Protein AF-A0A418MEG3-F1 (afdb_monomer_lite)

Structure (mmCIF, N/CA/C/O backbone):
data_AF-A0A418MEG3-F1
#
_entry.id   AF-A0A418MEG3-F1
#
loop_
_atom_site.group_PDB
_atom_site.id
_atom_site.type_symbol
_atom_site.label_atom_id
_atom_site.label_alt_id
_atom_site.label_comp_id
_atom_site.label_asym_id
_atom_site.label_entity_id
_atom_site.label_seq_id
_atom_site.pdbx_PDB_ins_code
_atom_site.Cartn_x
_atom_site.Cartn_y
_atom_site.Cartn_z
_atom_site.occupancy
_atom_site.B_iso_or_equiv
_atom_site.auth_seq_id
_atom_site.auth_comp_id
_atom_site.auth_asym_id
_atom_site.auth_atom_id
_atom_site.pdbx_PDB_model_num
ATOM 1 N N . MET A 1 1 ? 23.620 20.039 25.726 1.00 43.38 1 MET A N 1
ATOM 2 C CA . MET A 1 1 ? 22.172 20.242 25.463 1.00 43.38 1 MET A CA 1
ATOM 3 C C . MET A 1 1 ? 22.061 20.453 23.971 1.00 43.38 1 MET A C 1
ATOM 5 O O . MET A 1 1 ? 22.021 21.583 23.501 1.00 43.38 1 MET A O 1
ATOM 9 N N . ASP A 1 2 ? 22.089 19.354 23.227 1.00 37.34 2 ASP A N 1
ATOM 10 C CA . ASP A 1 2 ? 22.330 19.386 21.790 1.00 37.34 2 ASP A CA 1
ATOM 11 C C . ASP A 1 2 ? 21.011 19.129 21.076 1.00 37.34 2 ASP A C 1
ATOM 13 O O . ASP A 1 2 ? 20.594 18.007 20.802 1.00 37.34 2 ASP A O 1
ATOM 17 N N . LYS A 1 3 ? 20.304 20.237 20.839 1.00 46.03 3 LYS A N 1
ATOM 18 C CA . LYS A 1 3 ? 19.188 20.320 19.903 1.00 46.03 3 LYS A CA 1
ATOM 19 C C . LYS A 1 3 ? 19.749 20.203 18.488 1.00 46.03 3 LYS A C 1
ATOM 21 O O . LYS A 1 3 ? 19.989 21.213 17.835 1.00 46.03 3 LYS A O 1
ATOM 26 N N . GLN A 1 4 ? 19.916 18.987 17.989 1.00 44.66 4 GLN A N 1
ATOM 27 C CA . GLN A 1 4 ? 20.027 18.765 16.552 1.00 44.66 4 GLN A CA 1
ATOM 28 C C . GLN A 1 4 ? 19.164 17.576 16.153 1.00 44.66 4 GLN A C 1
ATOM 30 O O . GLN A 1 4 ? 19.565 16.422 16.185 1.00 44.66 4 GLN A O 1
ATOM 35 N N . ALA A 1 5 ? 17.910 17.936 15.868 1.00 42.75 5 ALA A N 1
ATOM 36 C CA . ALA A 1 5 ? 17.020 17.339 14.886 1.00 42.75 5 ALA A CA 1
ATOM 37 C C . ALA A 1 5 ? 17.450 15.951 14.396 1.00 42.75 5 ALA A C 1
ATOM 39 O O . ALA A 1 5 ? 18.068 15.808 13.342 1.00 42.75 5 ALA A O 1
ATOM 40 N N . ASN A 1 6 ? 17.023 14.941 15.151 1.00 40.03 6 ASN A N 1
ATOM 41 C CA . ASN A 1 6 ? 16.945 13.554 14.728 1.00 40.03 6 ASN A CA 1
ATOM 42 C C . ASN A 1 6 ? 15.934 13.441 13.570 1.00 40.03 6 ASN A C 1
ATOM 44 O O . ASN A 1 6 ? 14.815 12.957 13.733 1.00 40.03 6 ASN A O 1
ATOM 48 N N . ARG A 1 7 ? 16.296 13.969 12.395 1.00 41.69 7 ARG A N 1
ATOM 49 C CA . ARG A 1 7 ? 15.630 13.706 11.118 1.00 41.69 7 ARG A CA 1
ATOM 50 C C . ARG A 1 7 ? 15.997 12.284 10.707 1.00 41.69 7 ARG A C 1
ATOM 52 O O . ARG A 1 7 ? 16.679 12.076 9.710 1.00 41.69 7 ARG A O 1
ATOM 59 N N . ILE A 1 8 ? 15.547 11.300 11.484 1.00 47.94 8 ILE A N 1
ATOM 60 C CA . ILE A 1 8 ? 15.426 9.945 10.964 1.00 47.94 8 ILE A CA 1
ATOM 61 C C . ILE A 1 8 ? 14.316 10.058 9.933 1.00 47.94 8 ILE A C 1
ATOM 63 O O . ILE A 1 8 ? 13.133 10.139 10.270 1.00 47.94 8 ILE A O 1
ATOM 67 N N . LEU A 1 9 ? 14.722 10.138 8.671 1.00 43.44 9 LEU A N 1
ATOM 68 C CA . LEU A 1 9 ? 13.916 9.751 7.526 1.00 43.44 9 LEU A CA 1
ATOM 69 C C . LEU A 1 9 ? 13.565 8.271 7.727 1.00 43.44 9 LEU A C 1
ATOM 71 O O . LEU A 1 9 ? 14.172 7.387 7.136 1.00 43.44 9 LEU A O 1
ATOM 75 N N . SER A 1 10 ? 12.658 7.987 8.662 1.00 55.56 10 SER A N 1
ATOM 76 C CA . SER A 1 10 ? 12.132 6.650 8.877 1.00 55.56 10 SER A CA 1
ATOM 77 C C . SER A 1 10 ? 11.310 6.374 7.633 1.00 55.56 10 SER A C 1
ATOM 79 O O . SER A 1 10 ? 10.291 7.032 7.406 1.00 55.56 10 SER A O 1
ATOM 81 N N . ALA A 1 11 ? 11.839 5.511 6.763 1.00 61.66 11 ALA A N 1
ATOM 82 C CA . ALA A 1 11 ? 11.141 5.098 5.561 1.00 61.66 11 ALA A CA 1
ATOM 83 C C . ALA A 1 11 ? 9.702 4.706 5.951 1.00 61.66 11 ALA A C 1
ATOM 85 O O . ALA A 1 11 ? 9.522 4.045 6.977 1.00 61.66 11 ALA A O 1
ATOM 86 N N . PRO A 1 12 ? 8.675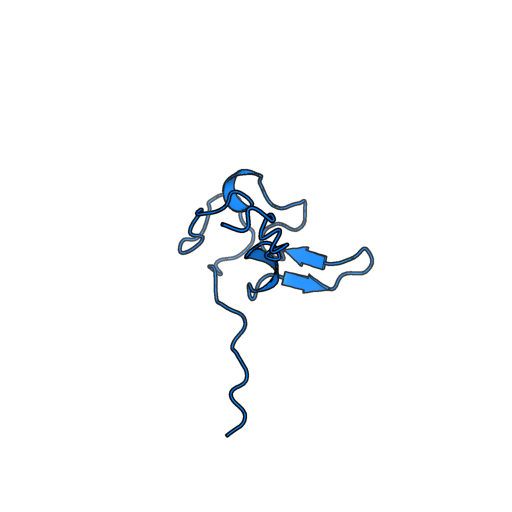 5.155 5.205 1.00 71.00 12 PRO A N 1
ATOM 87 C CA . PRO A 1 12 ? 7.287 4.814 5.493 1.00 71.00 12 PRO A CA 1
ATOM 88 C C . PRO A 1 12 ? 7.123 3.322 5.787 1.00 71.00 12 PRO A C 1
ATOM 90 O O . PRO A 1 12 ? 7.671 2.505 5.054 1.00 71.00 12 PRO A O 1
ATOM 93 N N . ALA A 1 13 ? 6.347 2.968 6.815 1.00 73.88 13 ALA A N 1
ATOM 94 C CA . ALA A 1 13 ? 6.153 1.576 7.238 1.00 73.88 13 ALA A CA 1
ATOM 95 C C . ALA A 1 13 ? 5.735 0.647 6.082 1.00 73.88 13 ALA A C 1
ATOM 97 O O . ALA A 1 13 ? 6.100 -0.524 6.072 1.00 73.88 13 ALA A O 1
ATOM 98 N N . CYS A 1 14 ? 5.051 1.193 5.067 1.00 78.44 14 CYS A N 1
ATOM 99 C CA . CYS A 1 14 ? 4.736 0.486 3.832 1.00 78.44 14 CYS A CA 1
ATOM 100 C C . CYS A 1 14 ? 5.970 -0.182 3.220 1.00 78.44 14 CYS A C 1
ATOM 102 O O . CYS A 1 14 ? 5.860 -1.340 2.8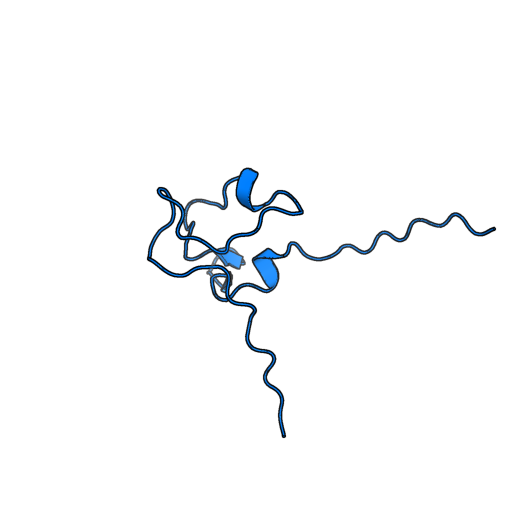61 1.00 78.44 14 CYS A O 1
ATOM 104 N N . TYR A 1 15 ? 7.138 0.471 3.172 1.00 79.19 15 TYR A N 1
ATOM 105 C CA . TYR A 1 15 ? 8.370 -0.089 2.592 1.00 79.19 15 TYR A CA 1
ATOM 106 C C . TYR A 1 15 ? 8.838 -1.393 3.233 1.00 79.19 15 TYR A C 1
ATOM 108 O O . TYR A 1 15 ? 9.689 -2.041 2.644 1.00 79.19 15 TYR A O 1
ATOM 116 N N . PHE A 1 16 ? 8.299 -1.769 4.393 1.00 76.88 16 PHE A N 1
ATOM 117 C CA . PHE A 1 16 ? 8.606 -3.009 5.101 1.00 76.88 16 PHE A CA 1
ATOM 118 C C . PHE A 1 16 ? 7.448 -4.019 5.067 1.00 76.88 16 PHE A C 1
ATOM 120 O O . PHE A 1 16 ? 7.487 -5.006 5.789 1.00 76.88 16 PHE A O 1
ATOM 127 N N . CYS A 1 17 ? 6.413 -3.785 4.256 1.00 78.88 17 CYS A N 1
ATOM 128 C CA . CYS A 1 17 ? 5.238 -4.646 4.129 1.00 78.88 17 CYS A CA 1
ATOM 129 C C . CYS A 1 17 ? 5.386 -5.635 2.964 1.00 78.88 17 CYS A C 1
ATOM 131 O O . CYS A 1 17 ? 5.866 -5.258 1.892 1.00 78.88 17 CYS A O 1
ATOM 133 N N . ALA A 1 18 ? 4.882 -6.861 3.127 1.00 81.06 18 ALA A N 1
ATOM 134 C CA . ALA A 1 18 ? 4.837 -7.886 2.076 1.00 81.06 18 ALA A CA 1
ATOM 135 C C . ALA A 1 18 ? 4.102 -7.446 0.788 1.00 81.06 18 ALA A C 1
ATOM 137 O O . ALA A 1 18 ? 4.361 -7.978 -0.296 1.00 81.06 18 ALA A O 1
ATOM 138 N N . HIS A 1 19 ? 3.215 -6.447 0.879 1.00 84.38 19 HIS A N 1
ATOM 139 C CA . HIS A 1 19 ? 2.517 -5.866 -0.273 1.00 84.38 19 HIS A CA 1
ATOM 140 C C . HIS A 1 19 ? 3.389 -4.967 -1.146 1.00 84.38 19 HIS A C 1
ATOM 142 O O . HIS A 1 19 ? 2.989 -4.640 -2.266 1.00 84.38 19 HIS A O 1
ATOM 148 N N . MET A 1 20 ? 4.546 -4.513 -0.660 1.00 86.62 20 MET A N 1
ATOM 149 C CA . MET A 1 20 ? 5.397 -3.649 -1.466 1.00 86.62 20 MET A CA 1
ATOM 150 C C . MET A 1 20 ? 6.119 -4.453 -2.533 1.00 86.62 20 MET A C 1
ATOM 152 O O . MET A 1 20 ? 6.897 -5.363 -2.255 1.00 86.62 20 MET A O 1
ATOM 156 N N . ARG A 1 21 ? 5.869 -4.081 -3.786 1.00 85.75 21 ARG A N 1
ATOM 157 C CA . ARG A 1 21 ? 6.459 -4.699 -4.968 1.00 85.75 21 ARG A CA 1
ATOM 158 C C . ARG A 1 21 ? 7.200 -3.651 -5.786 1.00 85.75 21 ARG A C 1
ATOM 160 O O . ARG A 1 21 ? 6.801 -2.487 -5.849 1.00 85.75 21 ARG A O 1
ATOM 167 N N . ALA A 1 22 ? 8.272 -4.074 -6.447 1.00 86.56 22 ALA A N 1
ATOM 168 C CA . ALA A 1 22 ? 8.904 -3.283 -7.493 1.00 86.56 22 ALA A CA 1
ATOM 169 C C . ALA A 1 22 ? 8.087 -3.409 -8.789 1.00 86.56 22 ALA A C 1
ATOM 171 O O . ALA A 1 22 ? 7.742 -4.509 -9.219 1.00 86.56 22 ALA A O 1
ATOM 172 N N . GLY A 1 23 ? 7.769 -2.279 -9.409 1.00 83.31 23 GLY A N 1
ATOM 173 C CA . GLY A 1 23 ? 7.144 -2.180 -10.723 1.00 83.31 23 GLY A CA 1
ATOM 174 C C . GLY A 1 23 ? 8.001 -1.357 -11.685 1.00 83.31 23 GLY A C 1
ATOM 175 O O . GLY A 1 23 ? 9.041 -0.811 -11.320 1.00 83.31 23 GLY A O 1
ATOM 176 N N . LYS A 1 24 ? 7.547 -1.227 -12.938 1.00 81.19 24 LYS A N 1
ATOM 177 C CA . LYS A 1 24 ? 8.287 -0.504 -13.993 1.00 81.19 24 LYS A CA 1
ATOM 178 C C . LYS A 1 24 ? 8.517 0.985 -13.686 1.00 81.19 24 LYS A C 1
ATO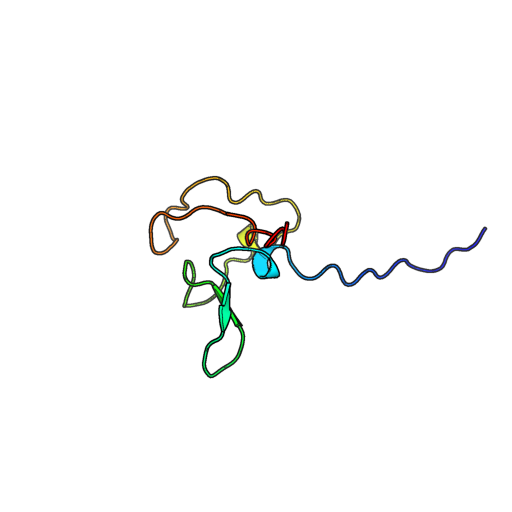M 180 O O . LYS A 1 24 ? 9.480 1.553 -14.181 1.00 81.19 24 LYS A O 1
ATOM 185 N N . ALA A 1 25 ? 7.636 1.605 -12.898 1.00 83.00 25 ALA A N 1
ATOM 186 C CA . ALA A 1 25 ? 7.667 3.033 -12.565 1.00 83.00 25 ALA A CA 1
ATOM 187 C C . ALA A 1 25 ? 8.144 3.324 -11.126 1.00 83.00 25 ALA A C 1
ATOM 189 O O . ALA A 1 25 ? 8.021 4.453 -10.658 1.00 83.00 25 ALA A O 1
ATOM 190 N N . GLY A 1 26 ? 8.665 2.319 -10.413 1.00 85.44 26 GLY A N 1
ATOM 191 C CA . GLY A 1 26 ? 9.055 2.427 -9.005 1.00 85.44 26 GLY A CA 1
ATOM 192 C C . GLY A 1 26 ? 8.349 1.400 -8.127 1.00 85.44 26 GLY A C 1
ATOM 193 O O . GLY A 1 26 ? 7.864 0.380 -8.613 1.00 85.44 26 GLY A O 1
ATOM 194 N N . VAL A 1 27 ? 8.311 1.650 -6.820 1.00 84.94 27 VAL A N 1
ATOM 195 C CA . VAL A 1 27 ? 7.641 0.763 -5.863 1.00 84.94 27 VAL A CA 1
ATOM 196 C C . VAL A 1 27 ? 6.144 1.066 -5.779 1.00 84.94 27 VAL A C 1
ATOM 198 O O . VAL A 1 27 ? 5.736 2.225 -5.837 1.00 84.94 27 VAL A O 1
ATOM 201 N N . TYR A 1 28 ? 5.325 0.033 -5.612 1.00 87.25 28 TYR A N 1
ATOM 202 C CA . TYR A 1 28 ? 3.884 0.167 -5.409 1.00 87.25 28 TYR A CA 1
ATOM 203 C C . TYR A 1 28 ? 3.376 -0.863 -4.398 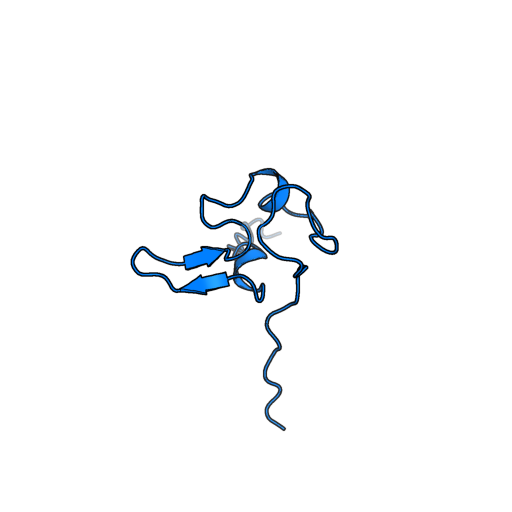1.00 87.25 28 TYR A C 1
ATOM 205 O O . TYR A 1 28 ? 4.047 -1.856 -4.116 1.00 87.25 28 TYR A O 1
ATOM 213 N N . CYS A 1 29 ? 2.191 -0.610 -3.846 1.00 88.50 29 CYS A N 1
ATOM 214 C CA . CYS A 1 29 ? 1.496 -1.544 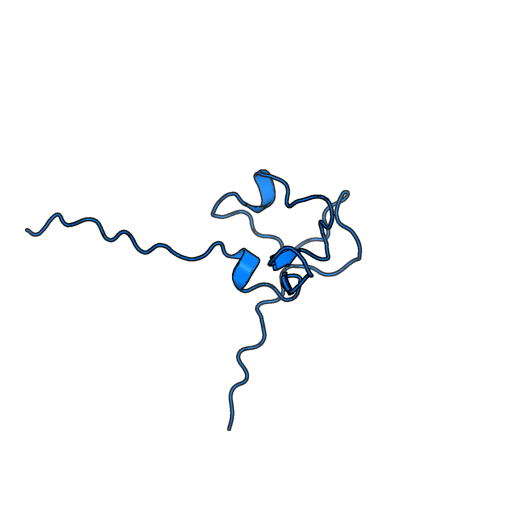-2.968 1.00 88.50 29 CYS A CA 1
ATOM 215 C C . CYS A 1 29 ? 0.555 -2.412 -3.806 1.00 88.50 29 CYS A C 1
ATOM 217 O O . CYS A 1 29 ? -0.330 -1.876 -4.469 1.00 88.50 29 CYS A O 1
ATOM 219 N N . SER A 1 30 ? 0.705 -3.736 -3.765 1.00 89.75 30 SER A N 1
ATOM 220 C CA . SER A 1 30 ? -0.168 -4.648 -4.516 1.00 89.75 30 SER A CA 1
ATOM 221 C C . SER A 1 30 ? -1.628 -4.610 -4.054 1.00 89.75 30 SER A C 1
ATOM 223 O O . SER A 1 30 ? -2.513 -4.857 -4.865 1.00 89.75 30 SER A O 1
ATOM 225 N N . ALA A 1 31 ? -1.882 -4.256 -2.789 1.00 89.94 31 ALA A N 1
ATOM 226 C CA . ALA A 1 31 ? -3.232 -4.084 -2.248 1.00 89.94 31 ALA A CA 1
ATOM 227 C C . ALA A 1 31 ? -3.888 -2.751 -2.669 1.00 89.94 31 ALA A C 1
ATOM 229 O O . ALA A 1 31 ? -5.106 -2.620 -2.613 1.00 89.94 31 ALA A O 1
ATOM 230 N N . TYR A 1 32 ? -3.098 -1.770 -3.122 1.00 89.94 32 TYR A N 1
ATOM 231 C CA . TYR A 1 32 ? -3.574 -0.471 -3.610 1.00 89.94 32 TYR A CA 1
ATOM 232 C C . TYR A 1 32 ? -2.822 -0.074 -4.893 1.00 89.94 32 TYR A C 1
ATOM 234 O O . TYR A 1 32 ? -1.981 0.836 -4.859 1.00 89.94 32 TYR A O 1
ATOM 242 N N . PRO A 1 33 ? -3.082 -0.759 -6.025 1.00 87.88 33 PRO A N 1
ATOM 243 C CA . PRO A 1 33 ? -2.333 -0.564 -7.269 1.00 87.88 33 PRO A CA 1
ATOM 244 C C . PRO A 1 33 ? -2.499 0.845 -7.855 1.00 87.88 33 PRO A C 1
ATOM 246 O O . PRO A 1 33 ? -1.560 1.369 -8.452 1.00 87.88 33 PRO A O 1
ATOM 249 N N . ASP A 1 34 ? -3.645 1.484 -7.610 1.00 89.25 34 ASP A N 1
ATOM 250 C CA . ASP A 1 34 ? -3.949 2.850 -8.061 1.00 89.25 34 ASP A CA 1
ATOM 251 C C . ASP A 1 34 ? -3.438 3.939 -7.099 1.00 89.25 34 ASP A C 1
ATOM 253 O O . ASP A 1 34 ? -3.599 5.136 -7.345 1.00 89.25 34 ASP A O 1
ATOM 257 N N . GLY A 1 35 ? -2.789 3.538 -6.002 1.00 87.06 35 GLY A N 1
ATOM 258 C CA . GLY A 1 35 ? -2.179 4.435 -5.028 1.00 87.06 35 GLY A CA 1
ATOM 259 C C . GLY A 1 35 ? -2.679 4.219 -3.603 1.00 87.06 35 GLY A C 1
ATOM 260 O O . GLY A 1 35 ? -3.860 4.016 -3.344 1.00 87.06 35 GLY A O 1
ATOM 261 N N . ILE A 1 36 ? -1.751 4.311 -2.648 1.00 86.62 36 ILE A N 1
ATOM 262 C CA . ILE A 1 36 ? -2.026 4.055 -1.232 1.00 86.62 36 ILE A CA 1
ATOM 263 C C . ILE A 1 36 ? -2.840 5.221 -0.631 1.00 86.62 36 ILE A C 1
ATOM 265 O O . ILE A 1 36 ? -2.362 6.369 -0.638 1.00 86.62 36 ILE A O 1
ATOM 269 N N . PRO A 1 37 ? -4.018 4.959 -0.031 1.00 86.81 37 PRO A N 1
ATOM 270 C CA . PRO A 1 37 ? -4.821 5.987 0.620 1.00 86.81 37 PRO A CA 1
ATOM 271 C C . PRO A 1 37 ? -4.041 6.743 1.705 1.00 86.81 37 PRO A C 1
ATOM 273 O O . PRO A 1 37 ? -3.195 6.189 2.408 1.00 86.81 37 PRO A O 1
ATOM 276 N N . ALA A 1 38 ? -4.327 8.037 1.880 1.00 84.81 38 ALA A N 1
ATOM 277 C CA . ALA A 1 38 ? -3.630 8.870 2.870 1.00 84.81 38 ALA A CA 1
ATOM 278 C C . ALA A 1 38 ? -3.768 8.331 4.309 1.00 84.81 38 ALA A C 1
ATOM 280 O O . ALA A 1 38 ? -2.812 8.403 5.080 1.00 84.81 38 ALA A O 1
ATOM 281 N N . ARG A 1 39 ? -4.920 7.730 4.645 1.00 83.31 39 ARG A N 1
ATOM 282 C CA . ARG A 1 39 ? -5.172 7.112 5.957 1.00 83.31 39 ARG A CA 1
ATOM 283 C C . ARG A 1 39 ? -4.186 5.981 6.273 1.00 83.31 39 ARG A C 1
ATOM 285 O O . ARG A 1 39 ? -3.663 5.943 7.376 1.00 83.31 39 ARG A O 1
ATOM 292 N N . ILE A 1 40 ? -3.833 5.172 5.271 1.00 81.12 40 ILE A N 1
ATOM 293 C CA . ILE A 1 40 ? -2.867 4.069 5.395 1.00 81.12 40 ILE A CA 1
ATOM 294 C C . ILE A 1 40 ? -1.431 4.603 5.499 1.00 81.12 40 ILE A C 1
ATOM 296 O O . ILE A 1 40 ? -0.598 4.056 6.212 1.00 81.12 40 ILE A O 1
ATOM 300 N N . ARG A 1 41 ? -1.129 5.716 4.816 1.00 75.81 41 ARG A N 1
ATOM 301 C CA . ARG A 1 41 ? 0.186 6.383 4.892 1.00 75.81 41 ARG A CA 1
ATOM 302 C C . ARG A 1 41 ? 0.403 7.157 6.192 1.00 75.81 41 ARG A C 1
ATOM 304 O O . ARG A 1 41 ? 1.522 7.600 6.456 1.00 75.81 41 ARG A O 1
ATOM 311 N N . THR A 1 42 ? -0.650 7.370 6.979 1.00 73.44 42 THR A N 1
ATOM 312 C CA . THR A 1 42 ? -0.562 8.121 8.228 1.00 73.44 42 THR A CA 1
ATOM 313 C C . THR A 1 42 ? 0.178 7.290 9.267 1.00 73.44 42 THR A C 1
ATOM 315 O O . THR A 1 42 ? -0.148 6.135 9.529 1.00 73.44 42 THR A O 1
ATOM 318 N N . ARG A 1 43 ? 1.201 7.893 9.876 1.00 64.81 43 ARG A N 1
ATOM 319 C CA . ARG A 1 43 ? 1.997 7.247 10.917 1.00 64.81 43 ARG A CA 1
ATOM 320 C C . ARG A 1 43 ? 1.086 6.797 12.065 1.00 64.81 43 ARG A C 1
ATOM 322 O O . ARG A 1 43 ? 0.402 7.628 12.654 1.00 64.81 43 ARG A O 1
ATOM 329 N N . GLY A 1 44 ? 1.126 5.506 12.392 1.00 64.50 44 GLY A N 1
ATOM 330 C CA . GLY A 1 44 ? 0.331 4.909 13.470 1.00 64.50 44 GLY A CA 1
ATOM 331 C C . GLY A 1 44 ? -0.961 4.230 13.017 1.00 64.50 44 GLY A C 1
ATOM 332 O O . GLY A 1 44 ? -1.614 3.612 13.851 1.00 64.50 44 GLY A O 1
ATOM 333 N N . PHE A 1 45 ? -1.320 4.296 11.729 1.00 72.50 45 PHE A N 1
ATOM 334 C CA . PHE A 1 45 ? -2.365 3.429 11.195 1.00 72.50 45 PHE A CA 1
ATOM 335 C C . PHE A 1 45 ? -1.859 1.983 11.192 1.00 72.50 45 PHE A C 1
ATOM 337 O O . PHE A 1 45 ? -0.867 1.666 10.531 1.00 72.50 45 PHE A O 1
ATOM 344 N N . VAL A 1 46 ? -2.514 1.129 11.974 1.00 72.38 46 VAL A N 1
ATOM 345 C CA . VAL A 1 46 ? -2.234 -0.305 12.018 1.00 72.38 46 VAL A CA 1
ATOM 346 C C . VAL A 1 46 ? -3.069 -0.950 10.921 1.00 72.38 46 VAL A C 1
ATOM 348 O O . VAL A 1 46 ? -4.283 -0.798 10.898 1.00 72.38 46 VAL A O 1
ATOM 351 N N . HIS A 1 47 ? -2.410 -1.614 9.977 1.00 76.62 47 HIS A N 1
ATOM 352 C CA . HIS A 1 47 ? -3.068 -2.276 8.851 1.00 76.62 47 HIS A CA 1
ATOM 353 C C . HIS A 1 47 ? -3.156 -3.783 9.125 1.00 76.62 47 HIS A C 1
ATOM 355 O O . HIS A 1 47 ? -2.650 -4.593 8.366 1.00 76.62 47 HIS A O 1
ATOM 361 N N . ASP A 1 48 ? -3.747 -4.162 10.255 1.00 80.44 48 ASP A N 1
ATOM 362 C CA . ASP A 1 48 ? -3.890 -5.548 10.732 1.00 80.44 48 ASP A CA 1
ATOM 363 C C . ASP A 1 48 ? -5.218 -6.209 10.322 1.00 80.44 48 ASP A C 1
ATOM 365 O O . ASP A 1 48 ? -5.479 -7.362 10.666 1.00 80.44 48 ASP A O 1
ATOM 369 N N . GLN A 1 49 ? -6.051 -5.492 9.566 1.00 85.44 49 GLN A N 1
ATOM 370 C CA . GLN A 1 49 ? -7.331 -5.966 9.050 1.00 85.44 49 GLN A CA 1
ATOM 371 C C . GLN A 1 49 ? -7.463 -5.696 7.553 1.00 85.44 49 GLN A C 1
ATOM 373 O O . GLN A 1 49 ? -6.827 -4.799 6.998 1.00 85.44 49 GLN A O 1
ATOM 378 N N . VAL A 1 50 ? -8.305 -6.498 6.898 1.00 87.06 50 VAL A N 1
ATOM 379 C CA . VAL A 1 50 ? -8.655 -6.305 5.491 1.00 87.06 50 VAL A CA 1
ATOM 380 C C . VAL A 1 50 ? -9.526 -5.063 5.364 1.00 87.06 50 VAL A C 1
ATOM 382 O O . VAL A 1 50 ? -10.627 -5.006 5.910 1.00 87.06 50 VAL A O 1
ATOM 385 N N . GLU A 1 51 ? -9.036 -4.076 4.622 1.00 87.50 51 GLU A N 1
ATOM 386 C CA . GLU A 1 51 ? -9.776 -2.847 4.347 1.00 87.50 51 GLU A CA 1
ATOM 387 C C . GLU A 1 51 ? -10.795 -3.063 3.209 1.00 87.50 51 GLU A C 1
ATOM 389 O O . GLU A 1 51 ? -10.491 -3.765 2.245 1.00 87.50 51 GLU A O 1
ATOM 394 N N . PRO A 1 52 ? -11.993 -2.450 3.249 1.00 89.06 52 PRO A N 1
ATOM 395 C CA . PRO A 1 52 ? -13.026 -2.676 2.230 1.00 89.06 52 PRO A CA 1
ATOM 396 C C . PRO A 1 52 ? -12.637 -2.282 0.797 1.00 89.06 52 PRO A C 1
ATOM 398 O O . PRO A 1 52 ? -13.231 -2.774 -0.158 1.00 89.06 52 PRO A O 1
ATOM 401 N N . ASP A 1 53 ? -11.695 -1.353 0.647 1.00 89.06 53 ASP A N 1
ATOM 402 C CA . ASP A 1 53 ? -11.220 -0.805 -0.628 1.00 89.06 53 ASP A CA 1
ATOM 403 C C . ASP A 1 53 ? -9.863 -1.380 -1.063 1.00 89.06 53 ASP A C 1
ATOM 405 O O . ASP A 1 53 ? -9.333 -0.956 -2.092 1.00 89.06 53 ASP A O 1
ATOM 409 N N . GLN A 1 54 ? -9.289 -2.324 -0.309 1.00 89.19 54 GLN A N 1
ATOM 410 C CA . GLN A 1 54 ? -8.046 -2.973 -0.709 1.00 89.19 54 GLN A CA 1
ATOM 411 C C . GLN A 1 54 ? -8.298 -4.129 -1.681 1.00 89.19 54 GLN A C 1
ATOM 413 O O . GLN A 1 54 ? -9.312 -4.825 -1.624 1.00 89.19 54 GLN A O 1
ATOM 418 N N . VAL A 1 55 ? -7.326 -4.381 -2.552 1.00 90.06 55 VAL A N 1
ATOM 419 C CA . VAL A 1 55 ? -7.301 -5.557 -3.421 1.00 90.06 55 VAL A CA 1
ATOM 420 C C . VAL A 1 55 ? -6.718 -6.745 -2.658 1.00 90.06 55 VAL A C 1
ATOM 422 O O . VAL A 1 55 ? -5.607 -6.671 -2.136 1.00 90.06 55 VAL A O 1
ATOM 425 N N . GLY A 1 56 ? -7.440 -7.866 -2.657 1.00 85.69 56 GLY A N 1
ATOM 426 C CA . GLY A 1 56 ? -7.014 -9.097 -1.989 1.00 85.69 56 GLY A CA 1
ATOM 427 C C . GLY A 1 56 ? -7.366 -9.135 -0.500 1.00 85.69 56 GLY A C 1
ATOM 428 O O . GLY A 1 56 ? -8.124 -8.313 0.009 1.00 85.69 56 GLY A O 1
ATOM 429 N N . THR A 1 57 ? -6.843 -10.140 0.195 1.00 84.69 57 THR A N 1
ATOM 430 C CA . THR A 1 57 ? -7.206 -10.460 1.590 1.00 84.69 57 THR A CA 1
ATOM 431 C C . THR A 1 57 ? -6.030 -10.385 2.553 1.00 84.69 57 THR A C 1
ATOM 433 O O . THR A 1 57 ? -6.171 -10.722 3.725 1.00 84.69 57 THR A O 1
ATOM 436 N N . ASP A 1 58 ? -4.872 -9.970 2.060 1.00 75.69 58 ASP A N 1
ATOM 437 C CA . ASP A 1 58 ? -3.647 -9.931 2.837 1.00 75.69 58 ASP A CA 1
ATOM 438 C C . ASP A 1 58 ? -3.650 -8.679 3.738 1.00 75.69 58 ASP A C 1
ATOM 440 O O . ASP A 1 58 ? -4.126 -7.602 3.359 1.00 75.69 58 ASP A O 1
ATOM 444 N N . VAL A 1 59 ? -3.160 -8.831 4.967 1.00 80.31 59 VAL A N 1
ATOM 445 C CA . VAL A 1 59 ? -2.996 -7.743 5.948 1.00 80.31 59 VAL A CA 1
ATOM 446 C C . VAL A 1 59 ? -1.517 -7.371 6.054 1.00 80.31 59 VAL A C 1
ATOM 448 O O . VAL A 1 59 ? -0.676 -7.983 5.399 1.00 80.31 59 VAL A O 1
ATOM 451 N N . PHE A 1 60 ? -1.166 -6.346 6.832 1.00 71.00 60 PHE A N 1
ATOM 452 C CA . PHE A 1 60 ? 0.232 -5.992 7.062 1.00 71.00 60 PHE A CA 1
ATOM 453 C C . PHE A 1 60 ? 0.987 -7.177 7.663 1.00 71.00 60 PHE A C 1
ATOM 455 O O . PHE A 1 60 ? 0.895 -7.469 8.854 1.00 71.00 60 PHE A O 1
ATOM 462 N N . GLU A 1 61 ? 1.785 -7.818 6.822 1.00 69.06 61 GLU A N 1
ATOM 463 C CA . GLU A 1 61 ? 2.816 -8.754 7.226 1.00 69.06 61 GLU A CA 1
ATOM 464 C C . GLU A 1 61 ? 4.165 -8.035 7.108 1.00 69.06 61 GLU A C 1
ATOM 466 O O . GLU A 1 61 ? 4.478 -7.510 6.026 1.00 69.06 61 GLU A O 1
ATOM 471 N N . PRO A 1 62 ? 4.975 -7.970 8.184 1.00 65.19 62 PRO A N 1
ATOM 472 C CA . PRO A 1 62 ? 6.341 -7.493 8.049 1.00 65.19 62 PRO A CA 1
ATOM 473 C C . PRO A 1 62 ? 7.051 -8.369 7.015 1.00 65.19 62 PRO A C 1
ATOM 475 O O . PRO A 1 62 ? 6.868 -9.590 7.003 1.00 65.19 62 PRO A O 1
ATOM 478 N N . MET A 1 63 ? 7.860 -7.762 6.142 1.00 57.31 63 MET A N 1
ATOM 479 C CA . MET A 1 63 ? 8.794 -8.526 5.322 1.00 57.31 63 MET A CA 1
ATOM 480 C C . MET A 1 63 ? 9.581 -9.416 6.274 1.00 57.31 63 MET A C 1
ATOM 482 O O . MET A 1 63 ? 10.222 -8.906 7.192 1.00 57.31 63 MET A O 1
ATOM 486 N N . LYS A 1 64 ? 9.438 -10.736 6.113 1.00 53.78 64 LYS A N 1
ATOM 487 C CA . LYS A 1 64 ? 10.135 -11.704 6.953 1.00 53.78 64 LYS A CA 1
ATOM 488 C C . LYS A 1 64 ? 11.612 -11.347 6.883 1.00 53.78 64 LYS A C 1
ATOM 490 O O . LYS A 1 64 ? 12.197 -11.373 5.804 1.00 53.78 64 LYS A O 1
ATOM 495 N N . 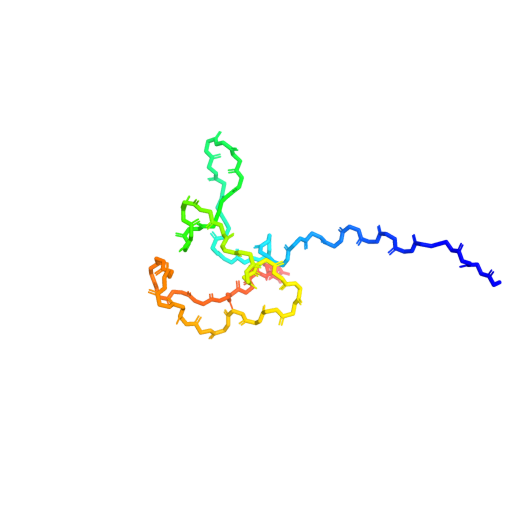GLU A 1 65 ? 12.170 -10.947 8.016 1.00 53.44 65 GLU A N 1
ATOM 496 C CA . GLU A 1 65 ? 13.609 -10.858 8.174 1.00 53.44 65 GLU A CA 1
ATOM 497 C C . GLU A 1 65 ? 14.104 -12.287 7.944 1.00 53.44 65 GLU A C 1
ATOM 499 O O . GLU A 1 65 ? 13.746 -13.199 8.695 1.00 53.44 65 GLU A O 1
ATOM 504 N N . GLU A 1 66 ? 14.784 -12.529 6.822 1.00 50.81 66 GLU A N 1
ATOM 505 C CA . GLU A 1 66 ? 15.479 -13.792 6.608 1.00 50.81 66 GLU A CA 1
ATOM 506 C C . GLU A 1 66 ? 16.564 -13.863 7.682 1.00 50.81 66 GLU A C 1
ATOM 508 O O . GLU A 1 66 ? 17.650 -13.308 7.543 1.00 50.81 66 GLU A O 1
ATOM 513 N N . VAL A 1 67 ? 16.232 -14.488 8.810 1.00 51.50 67 VAL A N 1
ATOM 514 C CA . VAL A 1 67 ? 17.218 -14.913 9.793 1.00 51.50 67 VAL A CA 1
ATOM 515 C C . VAL A 1 67 ? 17.956 -16.081 9.143 1.00 51.50 67 VAL A C 1
ATOM 517 O O . VAL A 1 67 ? 17.493 -17.220 9.201 1.00 51.50 67 VAL A O 1
ATOM 520 N N . GLU A 1 68 ? 19.063 -15.791 8.458 1.00 49.12 68 GLU A N 1
ATOM 521 C CA . GLU A 1 68 ? 20.075 -16.807 8.170 1.00 49.12 68 GLU A CA 1
ATOM 522 C C . GLU A 1 68 ? 20.568 -17.369 9.513 1.00 49.12 68 GLU A C 1
ATOM 524 O O . GLU A 1 68 ? 21.029 -16.621 10.381 1.00 49.12 68 GLU A O 1
ATOM 529 N N . VAL A 1 69 ? 20.402 -18.683 9.693 1.00 49.91 69 VAL A N 1
ATOM 530 C CA . VAL A 1 69 ? 20.910 -19.472 10.829 1.00 49.91 69 VAL A CA 1
ATOM 531 C C . VAL A 1 69 ? 22.193 -20.172 10.411 1.00 49.91 69 VAL A C 1
ATOM 533 O O . VAL A 1 69 ? 22.198 -20.726 9.287 1.00 49.91 69 VAL A O 1
#

Organism: NCBI:txid2305895

Secondary structure (DSSP, 8-state):
------------GGGGBTTEEEETTEEEETTBTT---HHHHSTT----S--TTSSSS---PBP------

Sequence (69 aa):
MDKQANRILSAPACYFCAHMRAGKAGVYCSAYPDGIPARIRTRGFVHDQVEPDQVGTDVFEPMKEEVEV

pLDDT: mean 72.94, std 16.16, range [37.34, 90.06]

Foldseek 3Di:
DDPDDPPPPPPQVQVQFPQWDADPVGIDGVQCRVDDDVLSSDPPDAFQADDPSTDDGDTGDGNPPPPDD

Radius of gyration: 14.84 Å; chains: 1; bounding box: 35×40×40 Å